Protein AF-A0A379VH59-F1 (afdb_monomer)

Nearest PDB structures (foldseek):
  1tmo-assembly1_A  TM=9.782E-01  e=5.794E-13  Shewanella massilia
  1dmr-assembly1_A  TM=9.729E-01  e=1.559E-11  Rhodobacter capsulatus
  1e61-assembly2_C  TM=9.728E-01  e=1.774E-11  Rhodobacter capsulatus
  7l5s-assembly1_A  TM=9.468E-01  e=7.501E-10  Haemophilus influenzae
  7l5i-assembly1_A  TM=9.449E-01  e=7.501E-10  Haemophilus influenzae

InterPro domains:
  IPR006656 Molybdopterin oxidoreductase [PF00384] (2-150)
  IPR050612 Prokaryotic Molybdopterin Oxidoreductases [PTHR43742] (8-159)

pLDDT: mean 95.11, std 5.43, range [50.88, 98.69]

Secondary structure (DSSP, 8-state):
--S-HHHHHHHHHHTTS------S-TTTTTHHHHHHHHTSS--TTSPPPPHHHHHHH-SEEEEES--HHHHTT--SS----THHHHHHHHHHHHHTTSSEEEEE-SS--HHHHHH-GGGEEEE---TT-HHHHHHHHHHHHHHTT-S-HHHHHHH-S--

Mean predicted aligned error: 4.26 Å

Structure (mmCIF, N/CA/C/O backbone):
data_AF-A0A379VH59-F1
#
_entry.id   AF-A0A379VH59-F1
#
loop_
_atom_site.group_PDB
_atom_site.id
_atom_site.type_symbol
_atom_site.label_atom_id
_atom_site.label_alt_id
_atom_site.label_comp_id
_atom_site.label_asym_id
_atom_site.label_entity_id
_atom_site.label_seq_id
_atom_site.pdbx_PDB_ins_code
_atom_site.Cartn_x
_atom_site.Cartn_y
_atom_site.Cartn_z
_atom_site.occupancy
_atom_site.B_iso_or_equiv
_atom_site.auth_seq_id
_atom_site.auth_comp_id
_atom_site.auth_asym_id
_atom_site.auth_atom_id
_atom_site.pdbx_PDB_model_num
ATOM 1 N N . MET A 1 1 ? 14.610 13.595 -25.969 1.00 50.88 1 MET A N 1
ATOM 2 C CA . MET A 1 1 ? 14.756 13.865 -24.523 1.00 50.88 1 MET A CA 1
ATOM 3 C C . MET A 1 1 ? 16.128 13.346 -24.088 1.00 50.88 1 MET A C 1
ATOM 5 O O . MET A 1 1 ? 16.325 12.140 -24.106 1.00 50.88 1 MET A O 1
ATOM 9 N N . PHE A 1 2 ? 17.089 14.238 -23.813 1.00 65.81 2 PHE A N 1
ATOM 10 C CA . PHE A 1 2 ? 18.491 13.906 -23.477 1.00 65.81 2 PHE A CA 1
ATOM 11 C C . PHE A 1 2 ? 18.744 13.756 -21.960 1.00 65.81 2 PHE A C 1
ATOM 13 O O . PHE A 1 2 ? 19.874 13.544 -21.540 1.00 65.81 2 PHE A O 1
ATOM 20 N N . HIS A 1 3 ? 17.698 13.836 -21.131 1.00 77.38 3 HIS A N 1
ATOM 21 C CA . HIS A 1 3 ? 17.797 13.890 -19.664 1.00 77.38 3 HIS A CA 1
ATOM 22 C C . HIS A 1 3 ? 17.517 12.550 -18.961 1.00 77.38 3 HIS A C 1
ATOM 24 O O . HIS A 1 3 ? 17.198 12.527 -17.780 1.00 77.38 3 HIS A O 1
ATOM 30 N N . ASN A 1 4 ? 17.606 11.424 -19.672 1.00 84.06 4 ASN A N 1
ATOM 31 C CA . ASN A 1 4 ? 17.447 10.093 -19.084 1.00 84.06 4 ASN A CA 1
ATOM 32 C C . ASN A 1 4 ? 18.606 9.197 -19.535 1.00 84.06 4 ASN A C 1
ATOM 34 O O . ASN A 1 4 ? 18.666 8.792 -20.700 1.00 84.06 4 ASN A O 1
ATOM 38 N N . ALA A 1 5 ? 19.530 8.915 -18.613 1.00 86.56 5 ALA A N 1
ATOM 39 C CA . ALA A 1 5 ? 20.748 8.158 -18.896 1.00 86.56 5 ALA A CA 1
ATOM 40 C C . ALA A 1 5 ? 20.441 6.753 -19.438 1.00 86.56 5 ALA A C 1
ATOM 42 O O . ALA A 1 5 ? 21.039 6.340 -20.429 1.00 86.56 5 ALA A O 1
ATOM 43 N N . SER A 1 6 ? 19.448 6.062 -18.869 1.00 86.38 6 SER A N 1
ATOM 44 C CA . SER A 1 6 ? 19.049 4.715 -19.295 1.00 86.38 6 SER A CA 1
ATOM 45 C C . SER A 1 6 ? 18.553 4.688 -20.744 1.00 86.38 6 SER A C 1
ATOM 47 O O . SER A 1 6 ? 18.950 3.821 -21.520 1.00 86.38 6 SER A O 1
ATOM 49 N N . ARG A 1 7 ? 17.744 5.673 -21.160 1.00 86.06 7 ARG A N 1
ATOM 5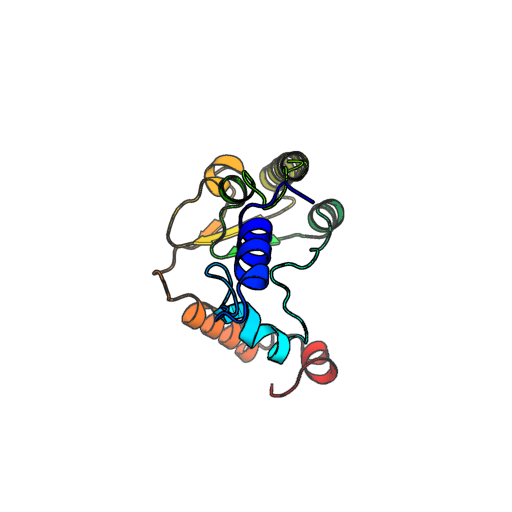0 C CA . ARG A 1 7 ? 17.292 5.791 -22.558 1.00 86.06 7 ARG A CA 1
ATOM 51 C C . ARG A 1 7 ? 18.421 6.177 -23.512 1.00 86.06 7 ARG A C 1
ATOM 53 O O . ARG A 1 7 ? 18.418 5.723 -24.655 1.00 86.06 7 ARG A O 1
ATOM 60 N N . MET A 1 8 ? 19.378 6.995 -23.071 1.00 92.12 8 MET A N 1
ATOM 61 C CA . MET A 1 8 ? 20.565 7.325 -23.872 1.00 92.12 8 MET A CA 1
ATOM 62 C C . MET A 1 8 ? 21.469 6.111 -24.069 1.00 92.12 8 MET A C 1
ATOM 64 O O . MET A 1 8 ? 21.899 5.858 -25.192 1.00 92.12 8 MET A O 1
ATOM 68 N N . LEU A 1 9 ? 21.675 5.313 -23.022 1.00 91.81 9 LEU A N 1
ATOM 69 C CA . LEU A 1 9 ? 22.420 4.062 -23.1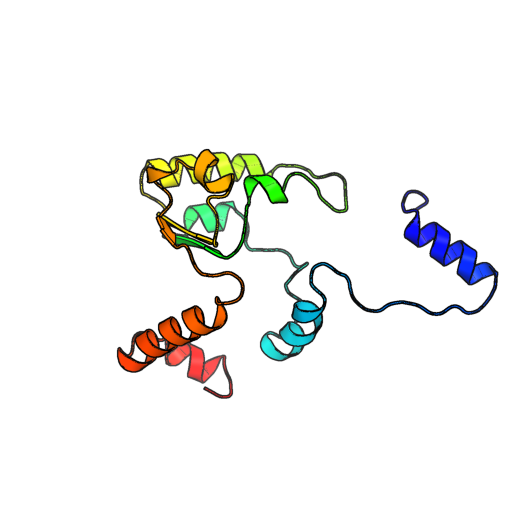06 1.00 91.81 9 LEU A CA 1
ATOM 70 C C . LEU A 1 9 ? 21.726 3.055 -24.030 1.00 91.81 9 LEU A C 1
ATOM 72 O O . LEU A 1 9 ? 22.366 2.523 -24.931 1.00 91.81 9 LEU A O 1
ATOM 76 N N . ALA A 1 10 ? 20.414 2.847 -23.872 1.00 90.50 10 ALA A N 1
ATOM 77 C CA . ALA A 1 10 ? 19.647 1.957 -24.745 1.00 90.50 10 ALA A CA 1
ATOM 78 C C . ALA A 1 10 ? 19.756 2.374 -26.221 1.00 90.50 10 ALA A C 1
ATOM 80 O O . ALA A 1 10 ? 19.962 1.532 -27.092 1.00 90.50 10 ALA A O 1
ATOM 81 N N . ARG A 1 11 ? 19.699 3.685 -26.501 1.00 91.12 11 ARG A N 1
ATOM 82 C CA . ARG A 1 11 ? 19.916 4.227 -27.849 1.00 91.12 11 ARG A CA 1
ATOM 83 C C . ARG A 1 11 ? 21.339 3.971 -28.350 1.00 91.12 11 ARG A C 1
ATOM 85 O O . ARG A 1 11 ? 21.498 3.585 -29.500 1.00 91.12 11 ARG A O 1
ATOM 92 N N . ALA A 1 12 ? 22.358 4.195 -27.522 1.00 93.25 12 ALA A N 1
ATOM 93 C CA . ALA A 1 12 ? 23.750 3.963 -27.900 1.00 93.25 12 ALA A CA 1
ATOM 94 C C . ALA A 1 12 ? 24.016 2.483 -28.216 1.00 93.25 12 ALA A C 1
ATOM 96 O O . ALA A 1 12 ? 24.660 2.181 -29.217 1.00 93.25 12 ALA A O 1
ATOM 97 N N . ILE A 1 13 ? 23.467 1.565 -27.417 1.00 94.25 13 ILE A N 1
ATOM 98 C CA . ILE A 1 13 ? 23.552 0.120 -27.660 1.00 94.25 13 ILE A CA 1
ATOM 99 C C . ILE A 1 13 ? 22.837 -0.247 -28.965 1.00 94.25 13 ILE A C 1
ATOM 101 O O . ILE A 1 13 ? 23.413 -0.954 -29.785 1.00 94.25 13 ILE A O 1
ATOM 105 N N . ALA A 1 14 ? 21.637 0.291 -29.207 1.00 93.62 14 ALA A N 1
ATOM 106 C CA . ALA A 1 14 ? 20.870 0.015 -30.424 1.00 93.62 14 ALA A CA 1
ATOM 107 C C . ALA A 1 14 ? 21.585 0.453 -31.719 1.00 93.62 14 ALA A C 1
ATOM 109 O O . ALA A 1 14 ? 21.351 -0.129 -32.775 1.00 93.62 14 ALA A O 1
ATOM 110 N N . LEU A 1 15 ? 22.485 1.445 -31.657 1.00 96.00 15 LEU A N 1
ATOM 111 C CA . LEU A 1 15 ? 23.331 1.830 -32.797 1.00 96.00 15 LEU A CA 1
ATOM 112 C C . LEU A 1 15 ? 24.401 0.778 -33.145 1.00 96.00 15 LEU A C 1
ATOM 114 O O . LEU A 1 15 ? 24.946 0.822 -34.244 1.00 96.00 15 LEU A O 1
ATOM 118 N N . HIS A 1 16 ? 24.695 -0.159 -32.239 1.00 95.44 16 HIS A N 1
ATOM 119 C CA . HIS A 1 16 ? 25.710 -1.206 -32.404 1.00 95.44 16 HIS A CA 1
ATOM 120 C C . HIS A 1 16 ? 25.099 -2.601 -32.634 1.00 95.44 16 HIS A C 1
ATOM 122 O O . HIS A 1 16 ? 25.813 -3.602 -32.589 1.00 95.44 16 HIS A O 1
ATOM 128 N N . GLY A 1 17 ? 23.792 -2.676 -32.912 1.00 94.06 17 GLY A N 1
ATOM 129 C CA . GLY A 1 17 ? 23.084 -3.914 -33.232 1.00 94.06 17 GLY A CA 1
ATOM 130 C C . GLY A 1 17 ? 22.159 -4.400 -32.116 1.00 94.06 17 GLY A C 1
ATOM 131 O O . GLY A 1 17 ? 21.626 -3.614 -31.333 1.00 94.06 17 GLY A O 1
ATOM 132 N N . ASN A 1 18 ? 21.926 -5.712 -32.085 1.00 92.56 18 ASN A N 1
ATOM 133 C CA . ASN A 1 18 ? 20.972 -6.337 -31.170 1.00 92.56 18 ASN A CA 1
ATOM 134 C C . ASN A 1 18 ? 21.563 -6.510 -29.766 1.00 92.56 18 ASN A C 1
ATOM 136 O O . ASN A 1 18 ? 22.739 -6.836 -29.607 1.00 92.56 18 ASN A O 1
ATOM 140 N N . SER A 1 19 ? 20.718 -6.370 -28.747 1.00 92.12 19 SER A N 1
ATOM 141 C CA . SER A 1 19 ? 21.075 -6.591 -27.346 1.00 92.12 19 SER A CA 1
ATOM 142 C C . SER A 1 19 ? 19.989 -7.368 -26.607 1.00 92.12 19 SER A C 1
ATOM 144 O O . SER A 1 19 ? 18.847 -7.468 -27.057 1.00 92.12 19 SER A O 1
ATOM 146 N N . VAL A 1 20 ? 20.357 -7.937 -25.460 1.00 92.75 20 VAL A N 1
ATOM 147 C CA . VAL A 1 20 ? 19.409 -8.548 -24.523 1.00 92.75 20 VAL A CA 1
ATOM 148 C C . VAL A 1 20 ? 18.820 -7.451 -23.635 1.00 92.75 20 VAL A C 1
ATOM 150 O O . VAL A 1 20 ? 19.542 -6.566 -23.177 1.00 92.75 20 VAL A O 1
ATOM 153 N N . SER A 1 21 ? 17.511 -7.513 -23.393 1.00 88.69 21 SER A N 1
ATOM 154 C CA . SER A 1 21 ? 16.787 -6.587 -22.515 1.00 88.69 21 SER A CA 1
ATOM 155 C C . SER A 1 21 ? 16.283 -7.292 -21.250 1.00 88.69 21 SER A C 1
ATOM 157 O O . SER A 1 21 ? 16.425 -8.506 -21.103 1.00 88.69 21 SER A O 1
ATOM 159 N N . THR A 1 22 ? 15.693 -6.529 -20.334 1.00 89.12 22 THR A N 1
ATOM 160 C CA . THR A 1 22 ? 15.127 -7.006 -19.065 1.00 89.12 22 THR A CA 1
ATOM 161 C C . THR A 1 22 ? 13.622 -6.758 -19.028 1.00 89.12 22 THR A C 1
ATOM 163 O O . THR A 1 22 ? 13.149 -5.756 -19.562 1.00 89.12 22 THR A O 1
ATOM 166 N N . GLY A 1 23 ? 12.868 -7.645 -18.376 1.00 87.50 23 GLY A N 1
ATOM 167 C CA . GLY A 1 23 ? 11.437 -7.465 -18.114 1.00 87.50 23 GLY A CA 1
ATOM 168 C C . GLY A 1 23 ? 11.165 -7.149 -16.642 1.00 87.50 23 GLY A C 1
ATOM 169 O O . GLY A 1 23 ? 11.787 -7.753 -15.770 1.00 87.50 23 GLY A O 1
ATOM 170 N N . GLY A 1 24 ? 10.222 -6.238 -16.383 1.00 90.19 24 GLY A N 1
ATOM 171 C CA . GLY A 1 24 ? 9.810 -5.830 -15.034 1.00 90.19 24 GLY A CA 1
ATOM 172 C C . GLY A 1 24 ? 10.796 -4.898 -14.322 1.00 90.19 24 GLY A C 1
ATOM 173 O O . GLY A 1 24 ? 11.713 -4.344 -14.934 1.00 90.19 24 GLY A O 1
ATOM 174 N N . ASP A 1 25 ? 10.595 -4.731 -13.015 1.00 92.62 25 ASP A N 1
ATOM 175 C CA . ASP A 1 25 ? 11.457 -3.957 -12.121 1.00 92.62 25 ASP A CA 1
ATOM 176 C C . ASP A 1 25 ? 11.546 -4.581 -10.715 1.00 92.62 25 ASP A C 1
ATOM 178 O O . ASP A 1 25 ? 10.799 -5.493 -10.355 1.00 92.62 25 ASP A O 1
ATOM 182 N N . TYR A 1 26 ? 12.493 -4.085 -9.916 1.00 94.69 26 TYR A N 1
ATOM 183 C CA . TYR A 1 26 ? 12.741 -4.558 -8.551 1.00 94.69 26 TYR A CA 1
ATOM 184 C C . TYR A 1 26 ? 11.702 -4.086 -7.529 1.00 94.69 26 TYR A C 1
ATOM 186 O O . TYR A 1 26 ? 11.688 -4.595 -6.410 1.00 94.69 26 TYR A O 1
ATOM 194 N N . SER A 1 27 ? 10.862 -3.112 -7.874 1.00 94.06 27 SER A N 1
ATOM 195 C CA . SER A 1 27 ? 9.893 -2.535 -6.947 1.00 94.06 27 SER A CA 1
ATOM 196 C C . SER A 1 27 ? 8.630 -3.383 -6.880 1.00 94.06 27 SER A C 1
ATOM 198 O O . SER A 1 27 ? 8.153 -3.686 -5.791 1.00 94.06 27 SER A O 1
ATOM 200 N N . THR A 1 28 ? 8.083 -3.780 -8.030 1.00 95.88 28 THR A N 1
ATOM 201 C CA . THR A 1 28 ? 6.739 -4.376 -8.104 1.00 95.88 28 THR A CA 1
ATOM 202 C C . THR A 1 28 ? 6.657 -5.618 -8.994 1.00 95.88 28 THR A C 1
ATOM 204 O O . THR A 1 28 ? 5.560 -6.059 -9.329 1.00 95.88 28 THR A O 1
ATOM 207 N N . GLY A 1 29 ? 7.791 -6.249 -9.326 1.00 94.81 29 GLY A N 1
ATOM 208 C CA . GLY A 1 29 ? 7.865 -7.352 -10.294 1.00 94.81 29 GLY A CA 1
ATOM 209 C C . GLY A 1 29 ? 6.865 -8.503 -10.092 1.00 94.81 29 GLY A C 1
ATOM 210 O O . GLY A 1 29 ? 6.323 -9.007 -11.070 1.00 94.81 29 GLY A O 1
ATOM 211 N N . ALA A 1 30 ? 6.553 -8.899 -8.851 1.00 96.25 30 ALA A N 1
ATOM 212 C CA . ALA A 1 30 ? 5.518 -9.911 -8.598 1.00 96.25 30 ALA A CA 1
ATOM 213 C C . ALA A 1 30 ? 4.092 -9.365 -8.817 1.00 96.25 30 ALA A C 1
ATOM 215 O O . ALA A 1 30 ? 3.272 -10.009 -9.473 1.00 96.25 30 ALA A O 1
ATOM 216 N N . ALA A 1 31 ? 3.807 -8.163 -8.303 1.00 96.50 31 ALA A N 1
ATOM 217 C CA . ALA A 1 31 ? 2.500 -7.512 -8.400 1.00 96.50 31 ALA A CA 1
ATOM 218 C C . ALA A 1 31 ? 2.113 -7.228 -9.861 1.00 96.50 31 ALA A C 1
ATOM 220 O O . ALA A 1 31 ? 1.001 -7.546 -10.277 1.00 96.50 31 ALA A O 1
ATOM 221 N N . GLN A 1 32 ? 3.065 -6.745 -10.666 1.00 94.44 32 GLN A N 1
ATOM 222 C CA . GLN A 1 32 ? 2.877 -6.467 -12.094 1.00 94.44 32 GLN A CA 1
ATOM 223 C C . GLN A 1 32 ? 2.452 -7.692 -12.912 1.00 94.44 32 GLN A C 1
ATOM 225 O O . GLN A 1 32 ? 1.852 -7.543 -13.973 1.00 94.44 32 GLN A O 1
ATOM 230 N N . VAL A 1 33 ? 2.775 -8.902 -12.446 1.00 95.75 33 VAL A N 1
ATOM 231 C CA . VAL A 1 33 ? 2.444 -10.150 -13.145 1.00 95.75 33 VAL A CA 1
ATOM 232 C C . VAL A 1 33 ? 1.085 -10.694 -12.713 1.00 95.75 33 VAL A C 1
ATOM 234 O O . VAL A 1 33 ? 0.346 -11.222 -13.549 1.00 95.75 33 VAL A O 1
ATOM 237 N N . ILE A 1 34 ? 0.752 -10.601 -11.422 1.00 97.69 34 ILE A N 1
ATOM 238 C CA . ILE A 1 34 ? -0.485 -11.183 -10.887 1.00 97.69 34 ILE A CA 1
ATOM 239 C C . ILE A 1 34 ? -1.696 -10.261 -11.048 1.00 97.69 34 ILE A C 1
ATOM 241 O O . ILE A 1 34 ? -2.763 -10.747 -11.415 1.00 97.69 34 ILE A O 1
ATOM 245 N N . LEU A 1 35 ? -1.554 -8.947 -10.842 1.00 97.38 35 LEU A N 1
ATOM 246 C CA . LEU A 1 35 ? -2.688 -8.013 -10.839 1.00 97.38 35 LEU A CA 1
ATOM 247 C C . LEU A 1 35 ? -3.451 -7.957 -12.172 1.00 97.38 35 LEU A C 1
ATOM 249 O O . LEU A 1 35 ? -4.681 -8.030 -12.122 1.00 97.38 35 LEU A O 1
ATOM 253 N N . PRO A 1 36 ? -2.806 -8.014 -13.357 1.00 97.19 36 PRO A N 1
ATOM 254 C CA . PRO A 1 36 ? -3.542 -8.083 -14.621 1.00 97.19 36 PRO A CA 1
ATOM 255 C C . PRO A 1 36 ? -4.446 -9.316 -14.749 1.00 97.19 36 PRO A C 1
ATOM 257 O O . PRO A 1 36 ? -5.391 -9.310 -15.531 1.00 97.19 36 PRO A O 1
ATOM 260 N N . ARG A 1 37 ? -4.176 -10.382 -13.984 1.00 96.88 37 ARG A N 1
ATOM 261 C CA . ARG A 1 37 ? -5.003 -11.598 -13.950 1.00 96.88 37 ARG A CA 1
ATOM 262 C C . ARG A 1 37 ? -6.141 -11.522 -12.935 1.00 96.88 37 ARG A C 1
ATOM 264 O O . ARG A 1 37 ? -7.063 -12.322 -13.034 1.00 96.88 37 ARG A O 1
ATOM 271 N N . VAL A 1 38 ? -6.055 -10.614 -11.963 1.00 97.00 38 VAL A N 1
ATOM 272 C CA . VAL A 1 38 ? -7.036 -10.465 -10.877 1.00 97.00 38 VAL A CA 1
ATOM 273 C C . VAL A 1 38 ? -7.982 -9.300 -11.156 1.00 97.00 38 VAL A C 1
ATOM 275 O O . VAL A 1 38 ? -9.192 -9.479 -11.102 1.00 97.00 38 VAL A O 1
ATOM 278 N N . VAL A 1 39 ? -7.441 -8.125 -11.485 1.00 96.12 39 VAL A N 1
ATOM 279 C CA . VAL A 1 39 ? -8.203 -6.875 -11.667 1.00 96.12 39 VAL A CA 1
ATOM 280 C C . VAL A 1 39 ? -8.117 -6.304 -13.085 1.00 96.12 39 VAL A C 1
ATOM 282 O O . VAL A 1 39 ? -8.743 -5.296 -13.387 1.00 96.12 39 VAL A O 1
ATOM 285 N N . GLY A 1 40 ? -7.384 -6.962 -13.989 1.00 96.06 40 GLY A N 1
ATOM 286 C CA . GLY A 1 40 ? -7.325 -6.587 -15.407 1.00 96.06 40 GLY A CA 1
ATOM 287 C C . GLY A 1 40 ? -6.327 -5.476 -15.746 1.00 96.06 40 GLY A C 1
ATOM 288 O O . GLY A 1 40 ? -6.186 -5.145 -16.922 1.00 96.06 40 GLY A O 1
ATOM 289 N N . SER A 1 41 ? -5.605 -4.942 -14.757 1.00 94.62 41 SER A N 1
ATOM 290 C CA . SER A 1 41 ? -4.580 -3.914 -14.949 1.00 94.62 41 SER A CA 1
ATOM 291 C C . SER A 1 41 ? -3.369 -4.092 -14.022 1.00 94.62 41 SER A C 1
ATOM 293 O O . SER A 1 41 ? -3.321 -5.011 -13.204 1.00 94.62 41 SER A O 1
ATOM 295 N N . MET A 1 42 ? -2.341 -3.258 -14.201 1.00 91.25 42 MET A N 1
ATOM 296 C CA . MET A 1 42 ? -1.105 -3.304 -13.413 1.00 91.25 42 MET A CA 1
ATOM 297 C C . MET A 1 42 ? -1.284 -2.687 -12.018 1.00 91.25 42 MET A C 1
ATOM 299 O O . MET A 1 42 ? -0.614 -3.138 -11.091 1.00 91.25 42 MET A O 1
ATOM 303 N N . GLU A 1 43 ? -2.161 -1.685 -11.880 1.00 95.38 43 GLU A N 1
ATOM 304 C CA . GLU A 1 43 ? -2.527 -0.924 -10.668 1.00 95.38 43 GLU A CA 1
ATOM 305 C C . GLU A 1 43 ? -1.396 -0.119 -10.007 1.00 95.38 43 GLU A C 1
ATOM 307 O O . GLU A 1 43 ? -1.572 1.046 -9.661 1.00 95.38 43 GLU A O 1
ATOM 312 N N . VAL A 1 44 ? -0.213 -0.709 -9.829 1.00 94.69 44 VAL A N 1
ATOM 313 C CA . VAL A 1 44 ? 0.863 -0.175 -8.974 1.00 94.69 44 VAL A CA 1
ATOM 314 C C . VAL A 1 44 ? 1.453 1.161 -9.437 1.00 94.69 44 VAL A C 1
A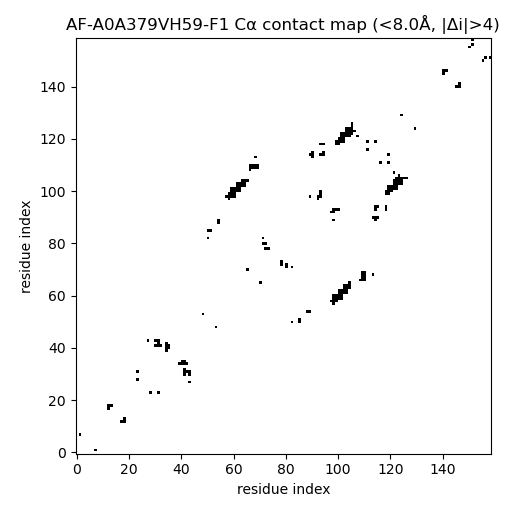TOM 316 O O . VAL A 1 44 ? 2.081 1.854 -8.640 1.00 94.69 44 VAL A O 1
ATOM 319 N N . TYR A 1 45 ? 1.257 1.529 -10.705 1.00 94.31 45 TYR A N 1
ATOM 320 C CA . TYR A 1 45 ? 1.718 2.795 -11.294 1.00 94.31 45 TYR A CA 1
ATOM 321 C C . TYR A 1 45 ? 0.572 3.628 -11.876 1.00 94.31 45 TYR A C 1
ATOM 323 O O . TYR A 1 45 ? 0.798 4.517 -12.698 1.00 94.31 45 TYR A O 1
ATOM 331 N N . GLU A 1 46 ? -0.661 3.330 -11.474 1.00 94.19 46 GLU A N 1
ATOM 332 C CA . GLU A 1 46 ? -1.849 4.030 -11.948 1.00 94.19 46 GLU A CA 1
ATOM 333 C C . GLU A 1 46 ? -2.274 5.137 -10.989 1.00 94.19 46 GLU A C 1
ATOM 335 O O . GLU A 1 46 ? -1.873 5.185 -9.822 1.00 94.19 46 GLU A O 1
ATOM 340 N N . GLN A 1 47 ? -3.085 6.061 -11.501 1.00 94.38 47 GLN A N 1
ATOM 341 C CA . GLN A 1 47 ? -3.564 7.177 -10.704 1.00 94.38 47 GLN A CA 1
ATOM 342 C C . GLN A 1 47 ? -4.550 6.695 -9.641 1.00 94.38 47 GLN A C 1
ATOM 344 O O . GLN A 1 47 ? -5.522 6.006 -9.938 1.00 94.38 47 GLN A O 1
ATOM 349 N N . GLN A 1 48 ? -4.314 7.119 -8.403 1.00 95.31 48 GLN A N 1
ATOM 350 C CA . GLN A 1 48 ? -5.142 6.761 -7.255 1.00 95.31 48 GLN A CA 1
ATOM 351 C C . GLN A 1 48 ? -6.305 7.750 -7.073 1.00 95.31 48 GLN A C 1
ATOM 353 O O . GLN A 1 48 ? -6.295 8.862 -7.614 1.00 95.31 48 GLN A O 1
ATOM 358 N N . THR A 1 49 ? -7.295 7.378 -6.255 1.00 97.38 49 THR A N 1
ATOM 359 C CA . THR A 1 49 ? -8.360 8.295 -5.814 1.00 97.38 49 THR A CA 1
ATOM 360 C C . THR A 1 49 ? -7.761 9.562 -5.200 1.00 97.38 49 THR A C 1
ATOM 362 O O . THR A 1 49 ? -6.840 9.499 -4.386 1.00 97.38 49 THR A O 1
ATOM 365 N N . SER A 1 50 ? -8.293 10.729 -5.572 1.00 97.00 50 SER A N 1
ATOM 366 C CA . SER A 1 50 ? -7.737 12.013 -5.145 1.00 97.00 50 SER A CA 1
ATOM 367 C C . SER A 1 50 ? -7.850 12.229 -3.630 1.00 97.00 50 SER A C 1
ATOM 369 O O . SER A 1 50 ? -8.866 11.915 -3.004 1.00 97.00 50 SER A O 1
ATOM 371 N N . TRP A 1 51 ? -6.815 12.829 -3.035 1.00 97.12 51 TRP A N 1
ATOM 372 C CA . TRP A 1 51 ? -6.760 13.116 -1.597 1.00 97.12 51 TRP A CA 1
ATOM 373 C C . TRP A 1 51 ? -7.972 13.876 -1.043 1.00 97.12 51 TRP A C 1
ATOM 375 O O . TRP A 1 51 ? -8.472 13.463 0.004 1.00 97.12 51 TRP A O 1
ATOM 385 N N . PRO A 1 52 ? -8.514 14.914 -1.715 1.00 97.56 52 PRO A N 1
ATOM 386 C CA . PRO A 1 52 ? -9.732 15.573 -1.251 1.00 97.56 52 PRO A CA 1
ATOM 387 C C . PRO A 1 52 ? -10.902 14.601 -1.044 1.00 97.56 52 PRO A C 1
ATOM 389 O O . PRO A 1 52 ? -11.586 14.676 -0.025 1.00 97.56 52 PRO A O 1
ATOM 392 N N . LEU A 1 53 ? -11.098 13.644 -1.962 1.00 98.25 53 LEU A N 1
ATOM 393 C CA . LEU A 1 53 ? -12.161 12.643 -1.847 1.00 98.25 53 LEU A CA 1
ATOM 394 C C . LEU A 1 53 ? -11.880 11.649 -0.719 1.00 98.25 53 LEU A C 1
ATOM 396 O O . LEU A 1 53 ? -12.800 11.305 0.025 1.00 98.25 53 LEU A O 1
ATOM 400 N N . VAL A 1 54 ? -10.625 11.224 -0.550 1.00 97.88 54 VAL A N 1
ATOM 401 C CA . VAL A 1 54 ? -10.221 10.344 0.558 1.00 97.88 54 VAL A CA 1
ATOM 402 C C . VAL A 1 54 ? -10.513 11.014 1.903 1.00 97.88 54 VAL A C 1
ATOM 404 O O . VAL A 1 54 ? -11.173 10.413 2.750 1.00 97.88 54 VAL A O 1
ATOM 407 N N . LEU A 1 55 ? -10.095 12.269 2.082 1.00 97.56 55 LEU A N 1
ATOM 408 C CA . LEU A 1 55 ? -10.271 13.043 3.317 1.00 97.56 55 LEU A CA 1
ATOM 409 C C . LEU A 1 55 ? -11.732 13.417 3.608 1.00 97.56 55 LEU A C 1
ATOM 411 O O . LEU A 1 55 ? -12.086 13.681 4.762 1.00 97.56 55 LEU A O 1
ATOM 415 N N . GLN A 1 56 ? -12.568 13.480 2.571 1.00 97.81 56 GLN A N 1
ATOM 416 C CA . GLN A 1 56 ? -13.995 13.764 2.692 1.00 97.81 56 GLN A CA 1
ATOM 417 C C . GLN A 1 56 ? -14.806 12.521 3.078 1.00 97.81 56 GLN A C 1
ATOM 419 O O . GLN A 1 56 ? -15.741 12.639 3.867 1.00 97.81 56 GLN A O 1
ATOM 424 N N . ASN A 1 57 ? -14.475 11.351 2.524 1.00 98.12 57 ASN A N 1
ATOM 425 C CA . ASN A 1 57 ? -15.361 10.180 2.566 1.00 98.12 57 ASN A CA 1
ATOM 426 C C . ASN A 1 57 ? -14.863 9.044 3.474 1.00 98.12 57 ASN A C 1
ATOM 428 O O . ASN A 1 57 ? -15.658 8.200 3.891 1.00 98.12 57 ASN A O 1
ATOM 432 N N . SER A 1 58 ? -13.570 9.001 3.801 1.00 98.25 58 SER A N 1
ATOM 433 C CA . SER A 1 58 ? -13.006 7.913 4.608 1.00 98.25 58 SER A CA 1
ATOM 434 C C . SER A 1 58 ? -13.289 8.120 6.093 1.00 98.25 58 SER A C 1
ATOM 436 O O . SER A 1 58 ? -13.050 9.196 6.629 1.00 98.25 58 SER A O 1
ATOM 438 N N . LYS A 1 59 ? -13.734 7.064 6.782 1.00 98.12 59 LYS A N 1
ATOM 439 C CA . LYS A 1 59 ? -13.808 7.014 8.259 1.00 98.12 59 LYS A CA 1
ATOM 440 C C . LYS A 1 59 ? -12.591 6.331 8.877 1.00 98.12 59 LYS A C 1
ATOM 442 O O . LYS A 1 59 ? -12.216 6.599 10.018 1.00 98.12 59 LYS A O 1
ATOM 447 N N . THR A 1 60 ? -11.978 5.424 8.124 1.00 98.31 60 THR A N 1
ATOM 448 C CA . THR A 1 60 ? -10.816 4.652 8.551 1.00 98.31 60 THR A CA 1
ATOM 449 C C . THR A 1 60 ? -9.833 4.551 7.399 1.00 98.31 60 THR A C 1
ATOM 451 O O . THR A 1 60 ? -10.235 4.241 6.281 1.00 98.31 60 THR A O 1
ATOM 454 N N . ILE A 1 61 ? -8.559 4.808 7.680 1.00 98.25 61 ILE A N 1
ATOM 455 C CA . ILE A 1 61 ? -7.451 4.612 6.744 1.00 98.25 61 ILE A CA 1
ATOM 456 C C . ILE A 1 61 ? -6.545 3.528 7.322 1.00 98.25 61 ILE A C 1
ATOM 458 O O . ILE A 1 61 ? -6.094 3.631 8.464 1.00 98.25 61 ILE A O 1
ATOM 462 N N . VAL A 1 62 ? -6.297 2.479 6.540 1.00 98.38 62 VAL A N 1
ATOM 463 C CA . VAL A 1 62 ? -5.410 1.374 6.918 1.00 98.38 62 VAL A CA 1
ATOM 464 C C . VAL A 1 62 ? -4.115 1.493 6.123 1.00 98.38 62 VAL A C 1
ATOM 466 O O . VAL A 1 62 ? -4.121 1.398 4.899 1.00 98.38 62 VAL A O 1
ATOM 469 N N . LEU A 1 63 ? -3.008 1.702 6.826 1.00 98.06 63 LEU A N 1
ATOM 470 C CA . LEU A 1 63 ? -1.658 1.720 6.280 1.00 98.06 63 LEU A CA 1
ATOM 471 C C . LEU A 1 63 ? -1.066 0.323 6.439 1.00 98.06 63 LEU A C 1
ATOM 473 O O . LEU A 1 63 ? -0.685 -0.070 7.539 1.00 98.06 63 LEU A O 1
ATOM 477 N N . TRP A 1 64 ? -1.028 -0.447 5.355 1.00 98.19 64 TRP A N 1
ATOM 478 C CA . TRP A 1 64 ? -0.504 -1.812 5.375 1.00 98.19 64 TRP A CA 1
ATOM 479 C C . TRP A 1 64 ? 0.897 -1.839 4.763 1.00 98.19 64 TRP A C 1
ATOM 481 O O . TRP A 1 64 ? 1.045 -1.627 3.561 1.00 98.19 64 TRP A O 1
ATOM 491 N N . GLY A 1 65 ? 1.923 -2.051 5.593 1.00 96.56 65 GLY A N 1
ATOM 492 C CA . GLY A 1 65 ? 3.326 -2.099 5.163 1.00 96.56 65 GLY A CA 1
ATOM 493 C C . GLY A 1 65 ? 3.821 -0.819 4.475 1.00 96.56 65 GLY A C 1
ATOM 494 O O . GLY A 1 65 ? 4.613 -0.893 3.536 1.00 96.56 65 GLY A O 1
ATOM 495 N N . SER A 1 66 ? 3.319 0.353 4.880 1.00 96.00 66 SER A N 1
ATOM 496 C CA . SER A 1 66 ? 3.595 1.630 4.212 1.00 96.00 66 SER A CA 1
ATOM 497 C C . SER A 1 66 ? 4.017 2.724 5.191 1.00 96.00 66 SER A C 1
ATOM 499 O O . SER A 1 66 ? 3.440 2.882 6.266 1.00 96.00 66 SER A O 1
ATOM 501 N N . ASP A 1 67 ? 5.004 3.524 4.778 1.00 96.94 67 ASP A N 1
ATOM 502 C CA . ASP A 1 67 ? 5.442 4.728 5.483 1.00 96.94 67 ASP A CA 1
ATOM 503 C C . ASP A 1 67 ? 5.318 5.949 4.565 1.00 96.94 67 ASP A C 1
ATOM 505 O O . ASP A 1 67 ? 6.221 6.285 3.796 1.00 96.94 67 ASP A O 1
ATOM 509 N N . MET A 1 68 ? 4.170 6.612 4.647 1.00 94.38 68 MET A N 1
ATOM 510 C CA . MET A 1 68 ? 3.767 7.708 3.767 1.00 94.38 68 MET A CA 1
ATOM 511 C C . MET A 1 68 ? 4.727 8.900 3.793 1.00 94.38 68 MET A C 1
ATOM 513 O O . MET A 1 68 ? 5.008 9.482 2.746 1.00 94.38 68 MET A O 1
ATOM 517 N N . VAL A 1 69 ? 5.228 9.268 4.975 1.00 94.25 69 VAL A N 1
ATOM 518 C CA . VAL A 1 69 ? 6.096 10.445 5.163 1.00 94.25 69 VAL A CA 1
ATOM 519 C C . VAL A 1 69 ? 7.493 10.203 4.595 1.00 94.25 69 VAL A C 1
ATOM 521 O O . VAL A 1 69 ? 8.109 11.098 4.019 1.00 94.25 69 VAL A O 1
ATOM 524 N N . LYS A 1 70 ? 8.001 8.977 4.730 1.00 94.69 70 LYS A N 1
ATOM 525 C CA . LYS A 1 70 ? 9.301 8.588 4.180 1.00 94.69 70 LYS A CA 1
ATOM 526 C C . LYS A 1 70 ? 9.242 8.408 2.663 1.00 94.69 70 LYS A C 1
ATOM 528 O O . LYS A 1 70 ? 10.109 8.903 1.948 1.00 94.69 70 LYS A O 1
ATOM 533 N N . ASN A 1 71 ? 8.232 7.694 2.172 1.00 92.19 71 ASN A N 1
ATOM 534 C CA . ASN A 1 71 ? 8.213 7.198 0.797 1.00 92.19 71 ASN A CA 1
ATOM 535 C C . ASN A 1 71 ? 7.957 8.304 -0.243 1.00 92.19 71 ASN A C 1
ATOM 537 O O . ASN A 1 71 ? 8.471 8.212 -1.353 1.00 92.19 71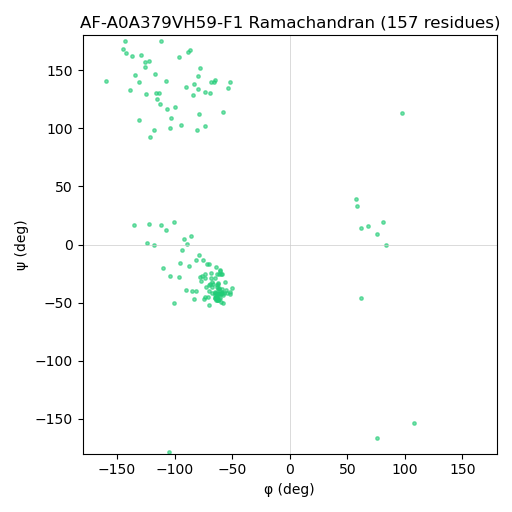 ASN A O 1
ATOM 541 N N . GLN A 1 72 ? 7.238 9.373 0.118 1.00 92.44 72 GLN A N 1
ATOM 542 C CA . GLN A 1 72 ? 6.871 10.453 -0.813 1.00 92.44 72 GLN A CA 1
ATOM 543 C C . GLN A 1 72 ? 7.936 11.551 -0.978 1.00 92.44 72 GLN A C 1
ATOM 545 O O . GLN A 1 72 ? 7.686 12.576 -1.613 1.00 92.44 72 GLN A O 1
ATOM 550 N N . GLN A 1 73 ? 9.132 11.377 -0.412 1.00 93.62 73 GLN A N 1
ATOM 551 C CA . GLN A 1 73 ? 10.212 12.365 -0.536 1.00 93.62 73 GLN A CA 1
ATOM 552 C C . GLN A 1 73 ? 10.845 12.375 -1.933 1.00 93.62 73 GLN A C 1
ATOM 554 O O . GLN A 1 73 ? 11.350 13.412 -2.362 1.00 93.62 73 GLN A O 1
ATOM 559 N N . ALA A 1 74 ? 10.780 11.258 -2.660 1.00 91.19 74 ALA A N 1
ATOM 560 C CA . ALA A 1 74 ? 11.355 11.105 -3.992 1.00 91.19 74 ALA A CA 1
ATOM 561 C C . ALA A 1 74 ? 10.306 10.621 -5.001 1.00 91.19 74 ALA A C 1
ATOM 563 O O . ALA A 1 74 ? 9.351 9.936 -4.648 1.00 91.19 74 ALA A O 1
ATOM 564 N N . ASN A 1 75 ? 10.509 10.960 -6.273 1.00 90.44 75 ASN A N 1
ATOM 565 C CA . ASN A 1 75 ? 9.695 10.487 -7.388 1.00 90.44 75 ASN A CA 1
ATOM 566 C C . ASN A 1 75 ? 10.610 10.230 -8.602 1.00 90.44 75 ASN A C 1
ATOM 568 O O . ASN A 1 75 ? 11.769 10.645 -8.621 1.00 90.44 75 ASN A O 1
ATOM 572 N N . TRP A 1 76 ? 10.105 9.512 -9.604 1.00 88.00 76 TRP A N 1
ATOM 573 C CA . TRP A 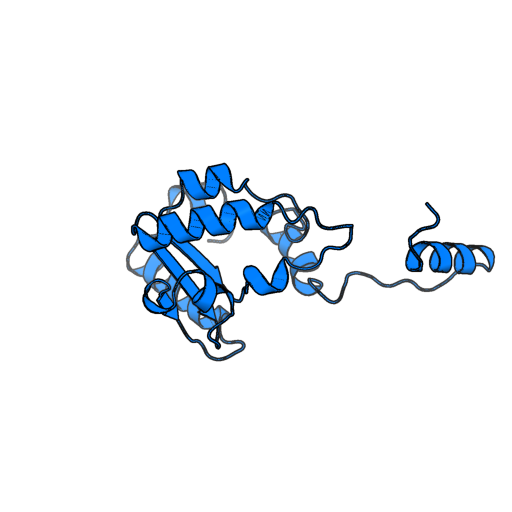1 76 ? 10.795 9.267 -10.870 1.00 88.00 76 TRP A CA 1
ATOM 574 C C . TRP A 1 76 ? 11.075 10.565 -11.643 1.00 88.00 76 TRP A C 1
ATOM 576 O O . TRP A 1 76 ? 12.103 10.694 -12.309 1.00 88.00 76 TRP A O 1
ATOM 586 N N . TRP A 1 77 ? 10.166 11.535 -11.530 1.00 87.00 77 TRP A N 1
ATOM 587 C CA . TRP A 1 77 ? 10.341 12.905 -12.012 1.00 87.00 77 TRP A CA 1
ATOM 588 C C . TRP A 1 77 ? 10.607 13.864 -10.849 1.00 87.00 77 TRP A C 1
ATOM 590 O O . TRP A 1 77 ? 10.674 13.447 -9.697 1.00 87.00 77 TRP A O 1
ATOM 600 N N . CYS A 1 78 ? 10.749 15.159 -11.146 1.00 89.38 78 CYS A N 1
ATOM 601 C CA . CYS A 1 78 ? 10.775 16.185 -10.107 1.00 89.38 78 CYS A CA 1
ATOM 602 C C . CYS A 1 78 ? 9.466 16.099 -9.299 1.00 89.38 78 CYS A C 1
ATOM 604 O O . CYS A 1 78 ? 8.408 16.318 -9.892 1.00 89.38 78 CYS A O 1
ATOM 606 N N . PRO A 1 79 ? 9.510 15.739 -8.004 1.00 90.62 79 PRO A N 1
ATOM 607 C CA . PRO A 1 79 ? 8.300 15.643 -7.204 1.00 90.62 79 PRO A CA 1
ATOM 608 C C . PRO A 1 79 ? 7.716 17.042 -6.979 1.00 90.62 79 PRO A C 1
ATOM 610 O O . PRO A 1 79 ? 8.460 17.992 -6.746 1.00 90.62 79 PRO A O 1
ATOM 613 N N . ASP A 1 80 ? 6.393 17.160 -7.055 1.00 92.81 80 ASP A N 1
ATOM 614 C CA . ASP A 1 80 ? 5.653 18.385 -6.721 1.00 92.81 80 ASP A CA 1
ATOM 615 C C . ASP A 1 80 ? 5.512 18.580 -5.204 1.00 92.81 80 ASP A C 1
ATOM 617 O O . ASP A 1 80 ? 5.457 19.709 -4.730 1.00 92.81 80 ASP A O 1
ATOM 621 N N . HIS A 1 81 ? 5.515 17.481 -4.438 1.00 94.62 81 HIS A N 1
ATOM 622 C CA . HIS A 1 81 ? 5.358 17.456 -2.979 1.00 94.62 81 HIS A CA 1
ATOM 623 C C . HIS A 1 81 ? 4.010 18.015 -2.480 1.00 94.62 81 HIS A C 1
ATOM 625 O O . HIS A 1 81 ? 3.814 18.162 -1.273 1.00 94.62 81 HIS A O 1
ATOM 631 N N . ASP A 1 82 ? 3.027 18.188 -3.367 1.00 92.50 82 ASP A N 1
ATOM 632 C CA . ASP A 1 82 ? 1.673 18.663 -3.032 1.00 92.50 82 ASP A CA 1
ATOM 633 C C . ASP A 1 82 ? 0.962 17.744 -2.024 1.00 92.50 82 ASP A C 1
ATOM 635 O O . ASP A 1 82 ? 0.108 18.171 -1.244 1.00 92.50 82 ASP A O 1
ATOM 639 N N . VAL A 1 83 ? 1.358 16.468 -1.987 1.00 93.31 83 VAL A N 1
ATOM 640 C CA . VAL A 1 83 ? 0.818 15.458 -1.073 1.00 93.31 83 VAL A CA 1
ATOM 641 C C . VAL A 1 83 ? 0.923 15.854 0.408 1.00 93.31 83 VAL A C 1
ATOM 643 O O . VAL A 1 83 ? 0.037 15.517 1.195 1.00 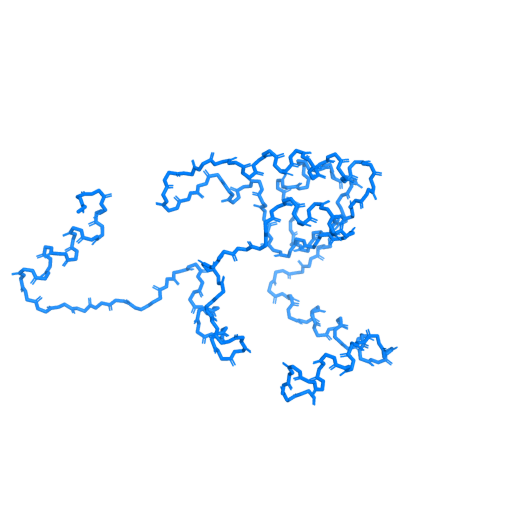93.31 83 VAL A O 1
ATOM 646 N N . TYR A 1 84 ? 1.956 16.608 0.802 1.00 95.44 84 TYR A N 1
ATOM 647 C CA . TYR A 1 84 ? 2.167 16.966 2.208 1.00 95.44 84 TYR A CA 1
ATOM 648 C C . TYR A 1 84 ? 1.095 17.919 2.749 1.00 95.44 84 TYR A C 1
ATOM 650 O O . TYR A 1 84 ? 0.741 17.811 3.921 1.00 95.44 84 TYR A O 1
ATOM 658 N N . GLN A 1 85 ? 0.494 18.766 1.904 1.00 96.69 85 GLN A N 1
ATOM 659 C CA . GLN A 1 85 ? -0.634 19.616 2.314 1.00 96.69 85 GLN A CA 1
ATOM 660 C C . GLN A 1 85 ? -1.850 18.775 2.731 1.00 96.69 85 GLN A C 1
ATOM 662 O O . GLN A 1 85 ? -2.582 19.120 3.659 1.00 96.69 85 GLN A O 1
ATOM 667 N N . TYR A 1 86 ? -2.062 17.633 2.074 1.00 97.25 86 TYR A N 1
ATOM 668 C CA . TYR A 1 86 ? -3.127 16.700 2.442 1.00 97.25 86 TYR A CA 1
ATOM 669 C C . TYR A 1 86 ? -2.778 15.883 3.687 1.00 97.25 86 TYR A C 1
ATOM 671 O O . TYR A 1 86 ? -3.678 15.488 4.425 1.00 97.25 86 TYR A O 1
ATOM 679 N N . TYR A 1 87 ? -1.492 15.652 3.960 1.00 96.81 87 TYR A N 1
ATOM 680 C CA . TYR A 1 87 ? -1.053 14.989 5.191 1.00 96.81 87 TYR A CA 1
ATOM 681 C C . TYR A 1 87 ? -1.267 15.872 6.420 1.00 96.81 87 TYR A C 1
ATOM 683 O O . TYR A 1 87 ? -1.659 15.358 7.467 1.00 96.81 87 TYR A O 1
ATOM 691 N N . GLU A 1 88 ? -1.102 17.188 6.289 1.00 97.44 88 GLU A N 1
ATOM 692 C CA . GLU A 1 88 ? -1.453 18.142 7.346 1.00 97.44 88 GLU A CA 1
ATOM 693 C C . GLU A 1 88 ? -2.957 18.091 7.655 1.00 97.44 88 GLU A C 1
ATOM 695 O O . GLU A 1 88 ? -3.351 17.905 8.806 1.00 97.44 88 GLU A O 1
ATOM 700 N N . GLN A 1 89 ? -3.806 18.116 6.623 1.00 97.88 89 GLN A N 1
ATOM 701 C CA . GLN A 1 89 ? -5.258 17.962 6.788 1.00 97.88 89 GLN A CA 1
ATOM 702 C C . GLN A 1 89 ? -5.640 16.596 7.379 1.00 97.88 89 GLN A C 1
ATOM 704 O O . GLN A 1 89 ? -6.551 16.494 8.205 1.00 97.88 89 GLN A O 1
ATOM 709 N N . LEU A 1 90 ? -4.948 15.525 6.975 1.00 97.81 90 LEU A N 1
ATOM 710 C CA . LEU A 1 90 ? -5.134 14.199 7.557 1.00 97.81 90 LEU A CA 1
ATOM 711 C C . LEU A 1 90 ? -4.802 14.217 9.050 1.00 97.81 90 LEU A C 1
ATOM 713 O O . LEU A 1 90 ? -5.584 13.709 9.850 1.00 97.81 90 LEU A O 1
ATOM 717 N N . LYS A 1 91 ? -3.683 14.833 9.437 1.00 97.62 91 LYS A N 1
ATOM 718 C CA . LYS A 1 91 ? -3.267 14.961 10.835 1.00 97.62 91 LYS A CA 1
ATOM 719 C C . LYS A 1 91 ? -4.325 15.671 11.679 1.00 97.62 91 LYS A C 1
ATOM 721 O O . LYS A 1 91 ? -4.641 15.195 12.766 1.00 97.62 91 LYS A O 1
ATOM 726 N N . GLU A 1 92 ? -4.925 16.748 11.178 1.00 97.75 92 GLU A N 1
ATOM 727 C CA . GLU A 1 92 ? -6.029 17.442 11.859 1.00 97.75 92 GLU A CA 1
ATOM 728 C C . GLU A 1 92 ? -7.274 16.552 12.017 1.00 97.75 92 GLU A C 1
ATOM 730 O O . GLU A 1 92 ? -7.896 16.496 13.085 1.00 97.75 92 GLU A O 1
ATOM 735 N N . LYS A 1 93 ? -7.633 15.797 10.972 1.00 97.88 93 LYS A N 1
ATOM 736 C CA . LYS A 1 93 ? -8.766 14.855 11.006 1.00 97.88 93 LYS A CA 1
ATOM 737 C C . LYS A 1 93 ? -8.529 13.678 11.949 1.00 97.88 93 LYS A C 1
ATOM 739 O O . LYS A 1 93 ? -9.466 13.214 12.593 1.00 97.88 93 LYS A O 1
ATOM 744 N N . VAL A 1 94 ? -7.288 13.220 12.063 1.00 97.56 94 VAL A N 1
ATOM 745 C CA . VAL A 1 94 ? -6.885 12.184 13.018 1.00 97.56 94 VAL A CA 1
ATOM 746 C C . VAL A 1 94 ? -6.906 12.729 14.445 1.00 97.56 94 VAL A C 1
ATOM 748 O O . VAL A 1 94 ? -7.480 12.104 15.334 1.00 97.56 94 VAL A O 1
ATOM 751 N N . ALA A 1 95 ? -6.368 13.931 14.666 1.00 96.50 95 ALA A N 1
ATOM 752 C CA . ALA A 1 95 ? -6.363 14.578 15.976 1.00 96.50 95 ALA A CA 1
ATOM 753 C C . ALA A 1 95 ? -7.782 14.854 16.508 1.00 96.50 95 ALA A C 1
ATOM 755 O O . ALA A 1 95 ? -8.031 14.684 17.701 1.00 96.50 95 ALA A O 1
ATOM 756 N N . SER A 1 96 ? -8.716 15.229 15.626 1.00 96.69 96 SER A N 1
ATOM 757 C CA . SER A 1 96 ? -10.136 15.427 15.961 1.00 96.69 96 SER A CA 1
ATOM 758 C C . SER A 1 96 ? -10.945 14.129 16.079 1.00 96.69 96 SER A C 1
ATOM 760 O O . SER A 1 96 ? -12.093 14.171 16.516 1.00 96.69 96 SER A O 1
ATOM 762 N N . GLY A 1 97 ? -10.376 12.978 15.702 1.00 95.94 97 GLY A N 1
ATOM 763 C CA . GLY A 1 97 ? -11.067 11.685 15.699 1.00 95.94 97 GLY A CA 1
ATOM 764 C C . GLY A 1 97 ? -12.060 11.497 14.546 1.00 9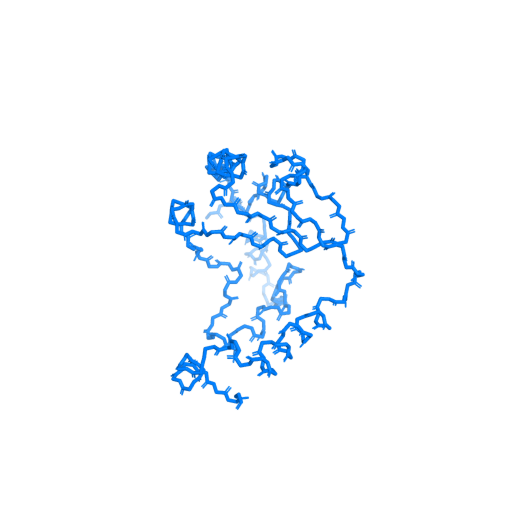5.94 97 GLY A C 1
ATOM 765 O O . GLY A 1 97 ? -12.794 10.511 14.532 1.00 95.94 97 GLY A O 1
ATOM 766 N N . ALA A 1 98 ? -12.083 12.408 13.568 1.00 97.31 98 ALA A N 1
ATOM 767 C CA . ALA A 1 98 ? -12.922 12.293 12.376 1.00 97.31 98 ALA A CA 1
ATOM 768 C C . ALA A 1 98 ? -12.486 11.129 11.469 1.00 97.31 98 ALA A C 1
ATOM 770 O O . ALA A 1 98 ? -13.325 10.504 10.821 1.00 97.31 98 ALA A O 1
ATOM 771 N N . ILE A 1 99 ? -11.183 10.833 11.438 1.00 98.38 99 ILE A N 1
ATOM 772 C CA . ILE A 1 99 ? -10.606 9.683 10.736 1.00 98.38 99 ILE A CA 1
ATOM 773 C C . ILE A 1 99 ? -9.790 8.859 11.727 1.00 98.38 99 ILE A C 1
ATOM 775 O O . ILE A 1 99 ? -8.916 9.382 12.412 1.00 98.38 99 ILE A O 1
ATOM 779 N N . SER A 1 100 ? -10.043 7.553 11.770 1.00 98.19 100 SER A N 1
ATOM 780 C CA . SER A 1 100 ? -9.195 6.601 12.494 1.00 98.19 100 SER A CA 1
ATOM 781 C C . SER A 1 100 ? -8.100 6.054 11.582 1.00 98.19 100 SER A C 1
ATOM 783 O O . SER A 1 100 ? -8.384 5.664 10.450 1.00 98.19 100 SER A O 1
ATOM 785 N N . VAL A 1 101 ? -6.863 5.972 12.071 1.00 98.38 101 VAL A N 1
ATOM 786 C CA . VAL A 1 101 ? -5.745 5.389 11.314 1.00 98.38 101 VAL A CA 1
ATOM 787 C C . VAL A 1 101 ? -5.270 4.111 11.988 1.00 98.38 101 VAL A C 1
ATOM 789 O O . VAL A 1 101 ? -5.031 4.081 13.196 1.00 98.38 101 VAL A O 1
ATOM 792 N N . ILE A 1 102 ? -5.133 3.054 11.192 1.00 98.44 102 ILE A N 1
ATOM 793 C CA . ILE A 1 102 ? -4.568 1.770 11.607 1.00 98.44 102 ILE A CA 1
ATOM 794 C C . ILE A 1 102 ? -3.294 1.552 10.801 1.00 98.44 102 ILE A C 1
ATOM 796 O O . ILE A 1 102 ? -3.329 1.671 9.582 1.00 98.44 102 ILE A O 1
ATOM 800 N N . SER A 1 103 ? -2.192 1.211 11.459 1.00 98.38 103 SER A N 1
ATOM 801 C CA . SER A 1 103 ? -0.955 0.817 10.787 1.00 98.38 103 SER A CA 1
ATOM 802 C C . SER A 1 103 ? -0.670 -0.652 11.058 1.00 98.38 103 SER A C 1
ATOM 804 O O . SER A 1 103 ? -0.521 -1.037 12.215 1.00 98.38 103 SER A O 1
ATOM 806 N N . ILE A 1 104 ? -0.581 -1.460 10.005 1.00 98.44 104 ILE A N 1
ATOM 807 C CA . ILE A 1 104 ? -0.172 -2.867 10.062 1.00 98.44 104 ILE A CA 1
ATOM 808 C C . ILE A 1 104 ? 1.261 -2.926 9.549 1.00 98.44 104 ILE A C 1
ATOM 810 O O . ILE A 1 104 ? 1.499 -2.827 8.346 1.00 98.44 104 ILE A O 1
ATOM 814 N N . ASP A 1 105 ? 2.211 -3.003 10.474 1.00 98.00 105 ASP A N 1
ATOM 815 C CA . ASP A 1 105 ? 3.640 -2.952 10.163 1.00 98.00 105 ASP A CA 1
ATOM 816 C C . A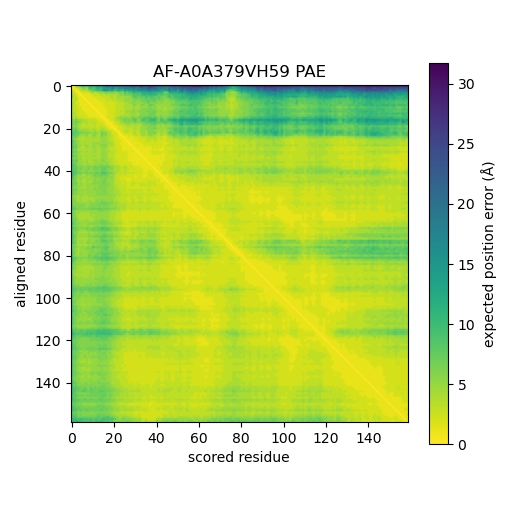SP A 1 105 ? 4.442 -3.562 11.328 1.00 98.00 105 ASP A C 1
ATOM 818 O O . ASP A 1 105 ? 4.081 -3.321 12.482 1.00 98.00 105 ASP A O 1
ATOM 822 N N . PRO A 1 106 ? 5.515 -4.343 11.102 1.00 97.62 106 PRO A N 1
ATOM 823 C CA . PRO A 1 106 ? 6.373 -4.832 12.185 1.00 97.62 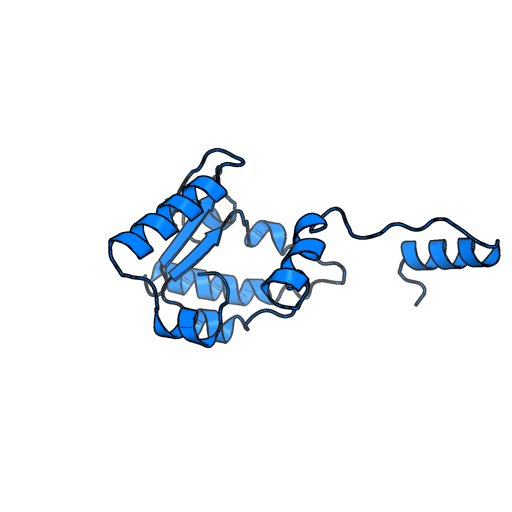106 PRO A CA 1
ATOM 824 C C . PRO A 1 106 ? 7.039 -3.712 13.002 1.00 97.62 106 PRO A C 1
ATOM 826 O O . PRO A 1 106 ? 7.435 -3.956 14.143 1.00 97.62 106 PRO A O 1
ATOM 829 N N . VAL A 1 107 ? 7.184 -2.502 12.448 1.00 96.88 107 VAL A N 1
ATOM 830 C CA . VAL A 1 107 ? 7.858 -1.378 13.107 1.00 96.88 107 VAL A CA 1
ATOM 831 C C . VAL A 1 107 ? 6.957 -0.153 13.246 1.00 96.88 107 VAL A C 1
ATOM 833 O O . VAL A 1 107 ? 5.990 0.047 12.515 1.00 96.88 107 VAL A O 1
ATOM 836 N N . VAL A 1 108 ? 7.309 0.713 14.196 1.00 96.69 108 VAL A N 1
ATOM 837 C CA . VAL A 1 108 ? 6.733 2.057 14.291 1.00 96.69 108 VAL A CA 1
ATOM 838 C C . VAL A 1 108 ? 7.420 2.936 13.245 1.00 96.69 108 VAL A C 1
ATOM 840 O O . VAL A 1 108 ? 8.620 3.194 13.323 1.00 96.69 108 VAL A O 1
ATOM 843 N N . THR A 1 109 ? 6.658 3.352 12.239 1.00 97.06 109 THR A N 1
ATOM 844 C CA . THR A 1 109 ? 7.134 4.135 11.088 1.00 97.06 109 THR A CA 1
ATOM 845 C C . THR A 1 109 ? 7.132 5.642 11.359 1.00 97.06 109 THR A C 1
ATOM 847 O O . THR A 1 109 ? 6.490 6.112 12.300 1.00 97.06 109 THR A O 1
ATOM 850 N N . SER A 1 110 ? 7.780 6.433 10.495 1.00 96.69 110 SER A N 1
ATOM 851 C CA . SER A 1 110 ? 7.786 7.902 10.630 1.00 96.69 110 SER A CA 1
ATOM 852 C C . SER A 1 110 ? 6.386 8.524 10.500 1.00 96.69 110 SER A C 1
ATOM 854 O O . SER A 1 110 ? 6.096 9.557 11.104 1.00 96.69 110 SER A O 1
ATOM 856 N N . THR A 1 111 ? 5.474 7.847 9.800 1.00 96.62 111 THR A N 1
ATOM 857 C CA . THR A 1 111 ? 4.059 8.233 9.717 1.00 96.62 111 THR A CA 1
ATOM 858 C C . THR A 1 111 ? 3.347 8.193 11.078 1.00 96.62 111 THR A C 1
ATOM 860 O O . THR A 1 111 ? 2.494 9.044 11.335 1.00 96.62 111 THR A O 1
ATOM 863 N N . HIS A 1 112 ? 3.721 7.280 11.987 1.00 96.81 112 HIS A N 1
ATOM 864 C CA . HIS A 1 112 ? 3.164 7.254 13.349 1.00 96.81 112 HIS A CA 1
ATOM 865 C C . HIS A 1 112 ? 3.532 8.524 14.117 1.00 96.81 112 HIS A C 1
ATOM 867 O O . HIS A 1 112 ? 2.683 9.141 14.758 1.00 96.81 112 HIS A O 1
ATOM 873 N N . ASP A 1 113 ? 4.799 8.927 14.024 1.00 96.38 113 ASP A N 1
ATOM 874 C CA . ASP A 1 113 ? 5.320 10.117 14.700 1.00 96.38 113 ASP A CA 1
ATOM 875 C C . ASP A 1 113 ? 4.655 11.377 14.155 1.00 96.38 113 ASP A C 1
ATOM 877 O O . ASP A 1 113 ? 4.248 12.257 14.914 1.00 96.38 113 ASP A O 1
ATOM 881 N N . TYR A 1 114 ? 4.485 11.434 12.836 1.00 97.25 114 TYR A N 1
ATOM 882 C CA . TYR A 1 114 ? 3.879 12.571 12.163 1.00 97.25 114 TYR A CA 1
ATOM 883 C C . TYR A 1 114 ? 2.404 12.775 12.545 1.00 97.25 114 TYR A C 1
ATOM 885 O O . TYR A 1 114 ? 2.009 13.907 12.850 1.00 97.25 114 TYR A O 1
ATOM 893 N N . LEU A 1 115 ? 1.604 11.700 12.558 1.00 96.88 115 LEU A N 1
ATOM 894 C CA . LEU A 1 115 ? 0.168 11.741 12.875 1.00 96.88 115 LEU A CA 1
ATOM 895 C C . LEU A 1 115 ? -0.131 11.767 14.386 1.00 96.88 115 LEU A C 1
ATOM 897 O O . LEU A 1 115 ? -1.251 12.089 14.778 1.00 96.88 115 LEU A O 1
ATOM 901 N N . GLY A 1 116 ? 0.866 11.476 15.224 1.00 95.50 116 GLY A N 1
ATOM 902 C CA . GLY A 1 116 ? 0.728 11.313 16.669 1.00 95.50 116 GLY A CA 1
ATOM 903 C C . GLY A 1 116 ? 0.603 9.837 17.044 1.00 95.50 116 GLY A C 1
ATOM 904 O O . GLY A 1 116 ? -0.394 9.187 16.727 1.00 95.50 116 GLY A O 1
ATOM 905 N N . ARG A 1 117 ? 1.614 9.303 17.744 1.00 93.12 117 ARG A N 1
ATOM 906 C CA . ARG A 1 117 ? 1.720 7.866 18.067 1.00 93.12 117 ARG A CA 1
ATOM 907 C C . ARG A 1 117 ? 0.494 7.313 18.790 1.00 93.12 117 ARG A C 1
ATOM 909 O O . ARG A 1 117 ? 0.080 6.198 18.511 1.00 93.12 117 ARG A O 1
ATOM 916 N N . ASP A 1 118 ? -0.083 8.086 19.705 1.00 94.56 118 ASP A N 1
ATOM 917 C CA . ASP A 1 118 ? -1.272 7.711 20.476 1.00 94.56 118 ASP A CA 1
ATOM 918 C C . ASP A 1 118 ? -2.561 7.699 19.637 1.00 94.56 118 ASP A C 1
ATOM 920 O O . ASP A 1 118 ? -3.562 7.118 20.053 1.00 94.56 118 ASP A O 1
ATOM 924 N N . LYS A 1 119 ? -2.546 8.330 18.456 1.00 94.94 119 LYS A N 1
ATOM 925 C CA . LYS A 1 119 ? -3.691 8.421 17.540 1.00 94.94 119 LYS A CA 1
ATOM 926 C C . LYS A 1 119 ? -3.693 7.348 16.457 1.00 94.94 119 LYS A C 1
ATOM 928 O O . LYS A 1 119 ? -4.725 7.126 15.825 1.00 94.94 119 LYS A O 1
ATOM 933 N N . VAL A 1 120 ? -2.561 6.684 16.242 1.00 97.19 120 VAL A N 1
ATOM 934 C CA . VAL A 1 120 ? -2.426 5.612 15.255 1.00 97.19 120 VAL A CA 1
ATOM 935 C C . VAL A 1 120 ? -2.515 4.269 15.963 1.00 97.19 120 VAL A C 1
ATOM 937 O O . VAL A 1 120 ? -1.675 3.927 16.794 1.00 97.19 120 VAL A O 1
ATOM 940 N N . LYS A 1 121 ? -3.518 3.462 15.609 1.00 97.94 121 LYS A N 1
ATOM 941 C CA . LYS A 1 121 ? -3.607 2.087 16.100 1.00 97.94 121 LYS A CA 1
ATOM 942 C C . LYS A 1 121 ? -2.563 1.237 15.381 1.00 97.94 121 LYS A C 1
ATOM 944 O O . LYS A 1 121 ? -2.769 0.834 14.238 1.00 97.94 121 LYS A O 1
ATOM 949 N N . HIS A 1 122 ? -1.458 0.952 16.057 1.00 97.75 122 HIS A N 1
ATOM 950 C CA . HIS A 1 122 ? -0.406 0.086 15.532 1.00 97.75 122 HIS A CA 1
ATOM 951 C C . HIS A 1 122 ? -0.723 -1.391 15.792 1.00 97.75 122 HIS A C 1
ATOM 953 O O . HIS A 1 122 ? -1.036 -1.787 16.915 1.00 97.75 122 HIS A O 1
ATOM 959 N N . ILE A 1 123 ? -0.660 -2.202 14.740 1.00 97.81 123 ILE A N 1
ATOM 960 C CA . ILE A 1 123 ? -0.787 -3.656 14.776 1.00 97.81 123 ILE A CA 1
ATOM 961 C C . ILE A 1 123 ? 0.536 -4.224 14.269 1.00 97.81 123 ILE A C 1
ATOM 963 O O . ILE A 1 123 ? 0.776 -4.304 13.064 1.00 97.81 123 ILE A O 1
ATOM 967 N N . ALA A 1 124 ? 1.396 -4.606 15.209 1.00 97.75 124 ALA A N 1
ATOM 968 C CA . ALA A 1 124 ? 2.640 -5.281 14.888 1.00 97.75 124 ALA A CA 1
ATOM 969 C C . ALA A 1 124 ? 2.368 -6.731 14.472 1.00 97.75 124 ALA A C 1
ATOM 971 O O . ALA A 1 124 ? 1.664 -7.470 15.164 1.00 97.75 124 ALA A O 1
ATOM 972 N N . ILE A 1 125 ? 2.955 -7.135 13.350 1.00 97.75 125 ILE A N 1
ATOM 973 C CA . ILE A 1 125 ? 2.925 -8.508 12.843 1.00 97.75 125 ILE A CA 1
ATOM 974 C C . ILE A 1 125 ? 4.351 -8.994 12.607 1.00 97.75 125 ILE A C 1
ATOM 976 O O . ILE A 1 125 ? 5.262 -8.191 12.403 1.00 97.75 125 ILE A O 1
ATOM 980 N N . ASN A 1 126 ? 4.556 -10.310 12.609 1.00 98.31 126 ASN A N 1
ATOM 981 C CA . ASN A 1 126 ? 5.849 -10.854 12.212 1.00 98.31 126 ASN A CA 1
ATOM 982 C C . ASN A 1 126 ? 6.086 -10.566 10.718 1.00 98.31 126 ASN A C 1
ATOM 984 O O . ASN A 1 126 ? 5.154 -10.718 9.919 1.00 98.31 126 ASN A O 1
ATOM 988 N N . PRO A 1 127 ? 7.309 -10.197 10.305 1.00 98.19 127 PRO A N 1
ATOM 989 C CA . PRO A 1 127 ? 7.621 -10.031 8.892 1.00 98.19 127 PRO A CA 1
ATOM 990 C C . PRO A 1 127 ? 7.218 -11.267 8.076 1.00 98.19 127 PRO A C 1
ATOM 992 O O . PRO A 1 127 ? 7.419 -12.394 8.525 1.00 98.19 127 PRO A O 1
ATOM 995 N N . GLN A 1 128 ? 6.670 -11.044 6.876 1.00 97.88 128 GLN A N 1
ATOM 996 C CA . GLN A 1 128 ? 6.232 -12.089 5.936 1.00 97.88 128 GLN A CA 1
ATOM 997 C C . GLN A 1 128 ? 5.007 -12.913 6.391 1.00 97.88 128 GLN A C 1
ATOM 999 O O . GLN A 1 128 ? 4.737 -13.970 5.822 1.00 97.88 128 GLN A O 1
ATOM 1004 N N . THR A 1 129 ? 4.242 -12.442 7.386 1.00 98.12 129 THR A N 1
ATOM 1005 C CA . THR A 1 129 ? 3.039 -13.137 7.900 1.00 98.12 129 THR A CA 1
ATOM 1006 C C . THR A 1 129 ? 1.714 -12.430 7.597 1.00 98.12 129 THR A C 1
ATOM 1008 O O . THR A 1 129 ? 0.676 -12.764 8.168 1.00 98.12 129 THR A O 1
ATOM 1011 N N . ASP A 1 130 ? 1.718 -11.500 6.645 1.00 98.25 130 ASP A N 1
ATOM 1012 C CA . ASP A 1 130 ? 0.546 -10.733 6.218 1.00 98.25 130 ASP A CA 1
ATOM 1013 C C . ASP A 1 130 ? -0.579 -11.619 5.663 1.00 98.25 130 ASP A C 1
ATOM 1015 O O . ASP A 1 130 ? -1.747 -11.421 5.993 1.00 98.25 130 ASP A O 1
ATOM 1019 N N . VAL A 1 131 ? -0.240 -12.632 4.857 1.00 98.31 131 VAL A N 1
ATOM 1020 C CA . VAL A 1 131 ? -1.231 -13.525 4.229 1.00 98.31 131 VAL A CA 1
ATOM 1021 C C . VAL A 1 131 ? -2.014 -14.342 5.269 1.00 98.31 131 VAL A C 1
ATOM 1023 O O . VAL A 1 131 ? -3.242 -14.341 5.201 1.00 98.31 131 VAL A O 1
ATOM 1026 N N . PRO A 1 132 ? -1.383 -14.995 6.269 1.00 98.31 132 PRO A N 1
ATOM 1027 C CA . PRO A 1 132 ? -2.116 -15.596 7.383 1.00 98.31 132 PRO A CA 1
ATOM 1028 C C . PRO A 1 132 ? -3.094 -14.641 8.084 1.00 98.31 132 PRO A C 1
ATOM 1030 O O . PRO A 1 132 ? -4.218 -15.045 8.385 1.00 98.31 132 PRO A O 1
ATOM 1033 N N . LEU A 1 133 ? -2.713 -13.375 8.304 1.00 98.25 133 LEU A N 1
ATOM 1034 C CA . LEU A 1 133 ? -3.616 -12.372 8.877 1.00 98.25 133 LEU A CA 1
ATOM 1035 C C . LEU A 1 133 ? -4.802 -12.083 7.943 1.00 98.25 133 LEU A C 1
ATOM 1037 O O . LEU A 1 133 ? -5.945 -12.071 8.395 1.00 98.25 133 LEU A O 1
ATOM 1041 N N . GLN A 1 134 ? -4.556 -11.895 6.645 1.00 98.31 134 GLN A N 1
ATOM 1042 C CA . GLN A 1 134 ? -5.612 -11.673 5.649 1.00 98.31 134 GLN A CA 1
ATOM 1043 C C . GLN A 1 134 ? -6.596 -12.850 5.585 1.00 98.31 134 GLN A C 1
ATOM 1045 O O . GLN A 1 134 ? -7.807 -12.634 5.562 1.00 98.31 134 GLN A O 1
ATOM 1050 N N . LEU A 1 135 ? -6.097 -14.089 5.633 1.00 98.62 135 LEU A N 1
ATOM 1051 C CA . LEU A 1 135 ? -6.930 -15.294 5.665 1.00 98.62 135 LEU A CA 1
ATOM 1052 C C . LEU A 1 135 ? -7.774 -15.376 6.941 1.00 98.62 135 LEU A C 1
ATOM 1054 O O . LEU A 1 135 ? -8.950 -15.726 6.868 1.00 98.62 135 LEU A O 1
ATOM 1058 N N . ALA A 1 136 ? -7.212 -15.016 8.098 1.00 98.38 136 ALA A N 1
ATOM 1059 C CA . ALA A 1 136 ? -7.960 -14.970 9.352 1.00 98.38 136 ALA A CA 1
ATOM 1060 C C . ALA A 1 136 ? -9.079 -13.912 9.316 1.00 98.38 136 ALA A C 1
ATOM 1062 O O . ALA A 1 136 ? -10.199 -14.190 9.744 1.00 98.38 136 ALA A O 1
ATOM 1063 N N . LEU A 1 137 ? -8.812 -12.727 8.752 1.00 98.12 137 LEU A N 1
ATOM 1064 C CA . LEU A 1 137 ? -9.830 -11.689 8.556 1.00 98.12 137 LEU A CA 1
ATOM 1065 C C . LEU A 1 137 ? -10.947 -12.171 7.622 1.00 98.12 137 LEU A C 1
ATOM 1067 O O . LEU A 1 137 ? -12.124 -12.046 7.961 1.00 98.12 137 LEU A O 1
ATOM 1071 N N . ALA A 1 138 ? -10.591 -12.768 6.482 1.00 98.31 138 ALA A N 1
ATOM 1072 C CA . ALA A 1 138 ? -11.556 -13.322 5.537 1.00 98.31 138 ALA A CA 1
ATOM 1073 C C . ALA A 1 138 ? -12.409 -14.433 6.173 1.00 98.31 138 ALA A C 1
ATOM 1075 O O . ALA A 1 138 ? -13.627 -14.442 6.001 1.00 98.31 138 ALA A O 1
ATOM 1076 N N . HIS A 1 139 ? -11.792 -15.322 6.959 1.00 98.56 139 HIS A N 1
ATOM 1077 C CA . HIS A 1 139 ? -12.494 -16.372 7.693 1.00 98.56 139 HIS A CA 1
ATOM 1078 C C . HIS A 1 139 ? -13.555 -15.789 8.632 1.00 98.56 139 HIS A C 1
ATOM 1080 O O . HIS A 1 139 ? -14.704 -16.215 8.571 1.00 98.56 139 HIS A O 1
ATOM 1086 N N . THR A 1 140 ? -13.202 -14.798 9.458 1.00 98.69 140 THR A N 1
ATOM 1087 C CA . THR A 1 140 ? -14.153 -14.156 10.381 1.00 98.69 140 THR A CA 1
ATOM 1088 C C . THR A 1 140 ? -15.298 -13.483 9.629 1.00 98.69 140 THR A C 1
ATOM 1090 O O . THR A 1 140 ? -16.465 -13.712 9.953 1.00 98.69 140 THR A O 1
ATOM 1093 N N . LEU A 1 141 ? -14.991 -12.713 8.576 1.00 98.38 141 LEU A N 1
ATOM 1094 C CA . LEU A 1 141 ? -16.012 -12.071 7.743 1.00 98.38 141 LEU A CA 1
ATOM 1095 C C . LEU A 1 141 ? -16.966 -13.098 7.119 1.00 98.38 141 LEU A C 1
ATOM 1097 O O . LEU A 1 141 ? -18.171 -12.857 7.050 1.00 98.38 141 LEU A O 1
ATOM 1101 N N . TYR A 1 142 ? -16.447 -14.253 6.700 1.00 98.19 142 TYR A N 1
ATOM 1102 C CA . TYR A 1 142 ? -17.245 -15.337 6.143 1.00 98.19 142 TYR A CA 1
ATOM 1103 C C . TYR A 1 142 ? -18.114 -16.029 7.201 1.00 98.19 142 TYR A C 1
ATOM 1105 O O . TYR A 1 142 ? -19.332 -16.133 7.025 1.00 98.19 142 TYR A O 1
ATOM 1113 N N . SER A 1 143 ? -17.516 -16.465 8.315 1.00 98.44 143 SER A N 1
ATOM 1114 C CA . SER A 1 143 ? -18.198 -17.215 9.376 1.00 98.44 143 SER A CA 1
ATOM 1115 C C . SER A 1 143 ? -19.295 -16.400 10.055 1.00 98.44 143 SER A C 1
ATOM 1117 O O . SER A 1 143 ? -20.360 -16.930 10.371 1.00 98.44 143 SER A O 1
ATOM 1119 N N . GLU A 1 144 ? -19.060 -15.099 10.230 1.00 98.44 144 GLU A N 1
ATOM 1120 C CA . GLU A 1 144 ? -20.012 -14.165 10.838 1.00 98.44 144 GLU A CA 1
ATOM 1121 C C . GLU A 1 144 ? -20.961 -13.527 9.808 1.00 98.44 144 GLU A C 1
ATOM 1123 O O . GLU A 1 144 ? -21.842 -12.754 10.178 1.00 98.44 144 GLU A O 1
ATOM 1128 N N . LYS A 1 145 ? -20.838 -13.885 8.519 1.00 97.81 145 LYS A N 1
ATOM 1129 C CA . LYS A 1 145 ? -21.669 -13.382 7.407 1.00 97.81 145 LYS A CA 1
ATOM 1130 C C . LYS A 1 145 ? -21.632 -11.853 7.254 1.00 97.81 145 LYS A C 1
ATOM 1132 O O . LYS A 1 145 ? -22.651 -11.237 6.951 1.00 97.81 145 LYS A O 1
ATOM 1137 N N . LEU A 1 146 ? -20.456 -11.259 7.437 1.00 98.25 146 LEU A N 1
ATOM 1138 C CA . LEU A 1 146 ? -20.206 -9.816 7.330 1.00 98.25 146 LEU A CA 1
ATOM 1139 C C . LEU A 1 146 ? -19.728 -9.376 5.934 1.00 98.25 146 LEU A C 1
ATOM 1141 O O . LEU A 1 146 ? -19.547 -8.184 5.699 1.00 98.25 146 LEU A O 1
ATOM 1145 N N . TYR A 1 147 ? -19.495 -10.314 5.014 1.00 97.56 147 TYR A N 1
ATOM 1146 C CA . TYR A 1 147 ? -19.086 -10.016 3.640 1.00 97.56 147 TYR A CA 1
ATOM 1147 C C . TYR A 1 147 ? -20.264 -9.563 2.762 1.00 97.56 147 TYR A C 1
ATOM 1149 O O . TYR A 1 147 ? -21.409 -9.979 2.960 1.00 97.56 147 TYR A O 1
ATOM 1157 N N . ASP A 1 148 ? -19.978 -8.742 1.750 1.00 98.19 148 ASP A N 1
ATOM 1158 C CA . ASP A 1 148 ? -20.982 -8.287 0.785 1.00 98.19 148 ASP A CA 1
ATOM 1159 C C . ASP A 1 148 ? -21.236 -9.357 -0.287 1.00 98.19 148 ASP A C 1
ATOM 1161 O O . ASP A 1 148 ? -20.490 -9.496 -1.256 1.00 98.19 148 ASP A O 1
ATOM 1165 N N . LYS A 1 149 ? -22.316 -10.121 -0.103 1.00 97.12 149 LYS A N 1
ATOM 1166 C CA . LYS A 1 149 ? -22.758 -11.159 -1.048 1.00 97.12 149 LYS A CA 1
ATOM 1167 C C . LYS A 1 149 ? -23.066 -10.601 -2.432 1.00 97.12 149 LYS A C 1
ATOM 1169 O O . LYS A 1 149 ? -22.678 -11.194 -3.428 1.00 97.12 149 LYS A O 1
ATOM 1174 N N . ASN A 1 150 ? -23.741 -9.454 -2.491 1.00 98.19 150 ASN A N 1
ATOM 1175 C CA . ASN A 1 150 ? -24.189 -8.883 -3.754 1.00 98.19 150 ASN A CA 1
ATOM 1176 C C . ASN A 1 150 ? -22.999 -8.417 -4.598 1.00 98.19 150 ASN A C 1
ATOM 1178 O O . ASN A 1 150 ? -23.013 -8.561 -5.818 1.00 98.19 150 ASN A O 1
ATOM 1182 N N . PHE A 1 151 ? -21.959 -7.875 -3.962 1.00 98.31 151 PHE A N 1
ATOM 1183 C CA . PHE A 1 151 ? -20.740 -7.516 -4.675 1.00 98.31 151 PHE A CA 1
ATOM 1184 C C . PHE A 1 151 ? -20.051 -8.751 -5.273 1.00 98.31 151 PHE A C 1
ATOM 1186 O O . PHE A 1 151 ? -19.706 -8.754 -6.454 1.00 98.31 151 PHE A O 1
ATOM 1193 N N . LEU A 1 152 ? -19.896 -9.815 -4.482 1.00 97.88 152 LEU A N 1
ATOM 1194 C CA . LEU A 1 152 ? -19.222 -11.035 -4.928 1.00 97.88 152 LEU A CA 1
ATOM 1195 C C . LEU A 1 152 ? -19.977 -11.740 -6.058 1.00 97.88 152 LEU A C 1
ATOM 1197 O O . LEU A 1 152 ? -19.353 -12.118 -7.046 1.00 97.88 152 LEU A O 1
ATOM 1201 N N . ASP A 1 153 ? -21.303 -11.848 -5.951 1.00 97.81 153 ASP A N 1
ATOM 1202 C CA . ASP A 1 153 ? -22.137 -12.537 -6.944 1.00 97.81 153 ASP A CA 1
ATOM 1203 C C . ASP A 1 153 ? -22.127 -11.839 -8.318 1.00 97.81 153 ASP A C 1
ATOM 1205 O O . ASP A 1 153 ? -22.295 -12.495 -9.345 1.00 97.81 153 ASP A O 1
ATOM 1209 N N . ASN A 1 154 ? -21.936 -10.513 -8.354 1.00 98.19 154 ASN A N 1
ATOM 1210 C CA . ASN A 1 154 ? -22.034 -9.726 -9.590 1.00 98.19 154 ASN A CA 1
ATOM 1211 C C . ASN A 1 154 ? -20.685 -9.293 -10.179 1.00 98.19 154 ASN A C 1
ATOM 1213 O O . ASN A 1 154 ? -20.605 -9.059 -11.385 1.00 98.19 154 ASN A O 1
ATOM 1217 N N . TYR A 1 155 ? -19.645 -9.139 -9.354 1.00 97.94 155 TYR A N 1
ATOM 1218 C CA . TYR A 1 155 ? -18.373 -8.535 -9.771 1.00 97.94 155 TYR A CA 1
ATOM 1219 C C . TYR A 1 155 ? -17.155 -9.434 -9.536 1.00 97.94 155 TYR A C 1
ATOM 1221 O O . TYR A 1 155 ? -16.031 -9.015 -9.810 1.00 97.94 155 TYR A O 1
ATOM 1229 N N . CYS A 1 156 ? -17.336 -10.655 -9.028 1.00 97.38 156 CYS A N 1
ATOM 1230 C CA . CYS A 1 156 ? -16.251 -11.602 -8.778 1.00 97.38 156 CYS A CA 1
ATOM 1231 C C . CYS A 1 156 ? -16.554 -12.978 -9.384 1.00 97.38 156 CYS A C 1
ATOM 1233 O O . CYS A 1 156 ? -17.689 -13.306 -9.719 1.00 97.38 156 CYS A O 1
ATOM 1235 N N . VAL A 1 157 ? -15.514 -13.800 -9.527 1.00 97.25 157 VAL A N 1
ATOM 1236 C CA . VAL A 1 157 ? -15.620 -15.202 -9.950 1.00 97.25 157 VAL A CA 1
ATOM 1237 C C . VAL A 1 157 ? -14.756 -16.076 -9.047 1.00 97.25 157 VAL A C 1
ATOM 1239 O O . VAL A 1 157 ? -13.686 -15.652 -8.615 1.00 97.25 157 VAL A O 1
ATOM 1242 N N . GLY A 1 158 ? -15.205 -17.304 -8.780 1.00 96.06 158 GLY A N 1
ATOM 1243 C CA . GLY A 1 158 ? -14.449 -18.280 -7.984 1.00 96.06 158 GLY A CA 1
ATOM 1244 C C . GLY A 1 158 ? -14.539 -18.111 -6.462 1.00 96.06 158 GLY A C 1
ATOM 1245 O O . GLY A 1 158 ? -13.663 -18.628 -5.771 1.00 96.06 158 GLY A O 1
ATOM 1246 N N . PHE A 1 159 ? -15.556 -17.395 -5.965 1.00 91.75 159 PHE A N 1
ATOM 1247 C CA . PHE A 1 159 ? -15.897 -17.319 -4.538 1.00 91.75 159 PHE A CA 1
ATOM 1248 C C . PHE A 1 159 ? -16.637 -18.575 -4.053 1.00 91.75 159 PHE A C 1
ATOM 1250 O O . PHE A 1 159 ? -17.432 -19.131 -4.847 1.00 91.75 159 PHE A O 1
#

Sequence (159 aa):
MFHNASRMLARAIALHGNSVSTGGDYSTGAAQVILPRVVGSMEVYEQQTSWPLVLQNSKTIVLWGSDMVKNQQANWWCPDHDVYQYYEQLKEKVASGAISVISIDPVVTSTHDYLGRDKVKHIAINPQTDVPLQLALAHTLYSEKLYDKNFLDNYCVGF

Radius of gyration: 20.51 Å; Cα contacts (8 Å, |Δi|>4): 121; chains: 1; bounding box: 50×38×54 Å

Foldseek 3Di:
DPPDPVVVVVVVVVVVPDDDDDDDDPPQRPLQVCCCVFPVHSPPPDDDDDLVCCLVPAQEDEAEADAPVVPQPDDPDDRPPPVVVSLVSVLVCLVVSSHQYEYEELDDHVSCVSSPVVSYHYDHDDPPCVVVVVVVVVVCCVVVVVDDPVCCVPPHPDD

Solvent-accessible surface area (backbone atoms only — not comparable to full-atom values): 9952 Å² total; per-residue (Å²): 133,93,88,42,68,68,63,52,49,54,51,58,50,54,76,77,47,91,78,89,83,84,84,83,53,94,88,48,48,68,51,54,64,49,30,41,76,74,76,68,41,56,67,86,86,56,89,71,87,55,66,74,59,48,74,72,71,47,56,62,50,77,36,69,75,63,42,68,68,67,61,64,75,65,56,99,56,90,68,83,62,66,66,55,65,53,49,53,54,46,31,54,33,37,71,72,61,64,28,46,38,36,34,42,33,71,62,91,47,67,40,36,65,72,48,35,56,93,58,37,49,74,42,70,47,66,85,95,45,61,64,65,51,51,52,53,52,51,48,51,30,56,77,72,64,69,59,66,61,71,55,45,74,74,75,53,80,93,126

Organism: Salmonella enterica I (NCBI:txid59201)